Protein AF-A0AAV0WRF0-F1 (afdb_monomer_lite)

Radius of gyration: 24.78 Å; chains: 1; bounding box: 53×29×60 Å

Foldseek 3Di:
DVVVVVVLVVCVPVPVPVNVVVVVVVCVPVDDDQWDDDDPDIDGPPCSVVVVVVVCVVPDDDPPCPPPPCVPPPPPPPPPPPPDDDDDPVNLLVVLVPQDQDQDQDPVRDGSVVSNVVNVD

Sequence (121 aa):
MFYKIKNTQISLTSNPTKFWNYIRNKGKCLGIPEEMHIENTHVSDPQISAFFASYFSSVYKAPNTKPIYL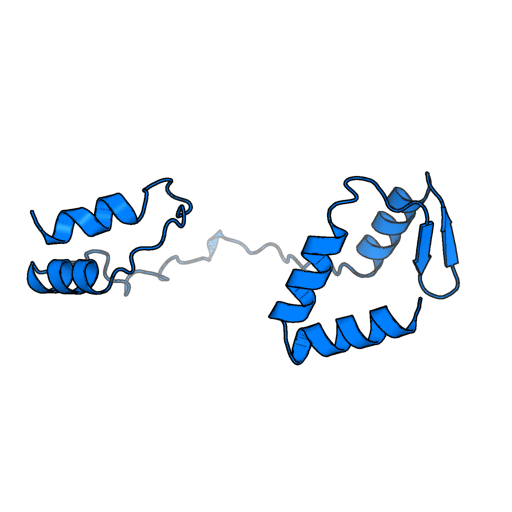DNLSINQYSHLPSKVSLSLDDISEGLNSLSKSDSKVPDGIAAPLLFQCREA

Organism: NCBI:txid13131

Structure (mmCIF, N/CA/C/O backbone):
data_AF-A0AAV0WRF0-F1
#
_entry.id   AF-A0AAV0WRF0-F1
#
loop_
_atom_site.group_PDB
_atom_site.id
_atom_site.type_symbol
_atom_site.label_atom_id
_atom_site.label_alt_id
_atom_site.label_comp_id
_atom_site.label_asym_id
_atom_site.label_entity_id
_atom_site.label_seq_id
_atom_site.pdbx_PDB_ins_code
_atom_site.Cartn_x
_atom_site.Cartn_y
_atom_site.Cartn_z
_atom_site.occupancy
_atom_site.B_iso_or_equiv
_atom_site.auth_seq_id
_atom_site.auth_comp_id
_atom_site.auth_asym_id
_atom_site.auth_atom_id
_atom_site.pdbx_PDB_model_num
ATOM 1 N N . MET A 1 1 ? -2.861 13.542 -26.120 1.00 44.38 1 MET A N 1
ATOM 2 C CA . MET A 1 1 ? -2.694 12.591 -24.992 1.00 44.38 1 MET A CA 1
ATOM 3 C C . MET A 1 1 ? -1.799 13.144 -23.870 1.00 44.38 1 MET A C 1
ATOM 5 O O . MET A 1 1 ? -2.178 13.035 -22.711 1.00 44.38 1 MET A O 1
ATOM 9 N N . PHE A 1 2 ? -0.697 13.836 -24.189 1.00 37.84 2 PHE A N 1
ATOM 10 C CA . PHE A 1 2 ? 0.270 14.406 -23.226 1.00 37.84 2 PHE A CA 1
ATOM 11 C C . PHE A 1 2 ? -0.271 15.446 -22.217 1.00 37.84 2 PHE A C 1
ATOM 13 O O . PHE A 1 2 ? 0.238 15.545 -21.104 1.00 37.84 2 PHE A O 1
ATOM 20 N N . TYR A 1 3 ? -1.338 16.184 -22.548 1.00 37.78 3 TYR A N 1
ATOM 21 C CA . TYR A 1 3 ? -1.913 17.215 -21.663 1.00 37.78 3 TYR A CA 1
ATOM 22 C C . TYR A 1 3 ? -2.564 16.634 -20.390 1.00 37.78 3 TYR A C 1
ATOM 24 O O . TYR A 1 3 ? -2.556 17.262 -19.333 1.00 37.78 3 TYR A O 1
ATOM 32 N N . LYS A 1 4 ? -3.090 15.400 -20.459 1.00 50.47 4 LYS A N 1
ATOM 33 C CA . LYS A 1 4 ? -3.710 14.731 -19.300 1.00 50.47 4 LYS A CA 1
ATOM 34 C C . LYS A 1 4 ? -2.679 14.256 -18.275 1.00 50.47 4 LYS A C 1
ATOM 36 O O . LYS A 1 4 ? -2.979 14.293 -17.089 1.00 50.47 4 LYS A O 1
ATOM 41 N N . ILE A 1 5 ? -1.476 13.880 -18.719 1.00 56.72 5 ILE A N 1
ATOM 42 C CA . ILE A 1 5 ? -0.406 13.365 -17.849 1.00 56.72 5 ILE A CA 1
ATOM 43 C C . ILE A 1 5 ? 0.152 14.484 -16.955 1.00 56.72 5 ILE A C 1
ATOM 45 O O . ILE A 1 5 ? 0.284 14.299 -15.744 1.00 56.72 5 ILE A O 1
ATOM 49 N N . LYS A 1 6 ? 0.380 15.680 -17.521 1.00 60.41 6 LYS A N 1
ATOM 50 C CA . LYS A 1 6 ? 0.814 16.859 -16.748 1.00 60.41 6 LYS A CA 1
ATOM 51 C C . LYS A 1 6 ? -0.196 17.234 -15.661 1.00 60.41 6 LYS A C 1
ATOM 53 O O . LYS A 1 6 ? 0.184 17.433 -14.512 1.00 60.41 6 LYS A O 1
ATOM 58 N N . ASN A 1 7 ? -1.487 17.244 -15.992 1.00 60.59 7 ASN A N 1
ATOM 59 C CA . ASN A 1 7 ? -2.531 17.562 -15.015 1.00 60.59 7 ASN A CA 1
ATOM 60 C C . ASN A 1 7 ? -2.667 16.494 -13.924 1.00 60.59 7 ASN A C 1
ATOM 62 O O . ASN A 1 7 ? -2.894 16.845 -12.768 1.00 60.59 7 ASN A O 1
ATOM 66 N N . THR A 1 8 ? -2.484 15.207 -14.244 1.00 59.94 8 THR A N 1
ATOM 67 C CA . THR A 1 8 ? -2.474 14.157 -13.215 1.00 59.94 8 THR A CA 1
ATOM 68 C C . THR A 1 8 ? -1.283 14.292 -12.272 1.00 59.94 8 THR A C 1
ATOM 70 O O . THR A 1 8 ? -1.457 14.164 -11.063 1.00 59.94 8 THR A O 1
ATOM 73 N N . GLN A 1 9 ? -0.103 14.634 -12.791 1.00 64.56 9 GLN A N 1
ATOM 74 C CA . GLN A 1 9 ? 1.092 14.837 -11.972 1.00 64.56 9 GLN A CA 1
ATOM 75 C C . GLN A 1 9 ? 0.930 16.025 -11.012 1.00 64.56 9 GLN A C 1
ATOM 77 O O . GLN A 1 9 ? 1.250 15.904 -9.835 1.00 64.56 9 GLN A O 1
ATOM 82 N N . ILE A 1 10 ? 0.345 17.135 -11.475 1.00 70.88 10 ILE A N 1
ATOM 83 C CA . ILE A 1 10 ? 0.019 18.294 -10.623 1.00 70.88 10 ILE A CA 1
ATOM 84 C C . ILE A 1 10 ? -1.068 17.936 -9.596 1.00 70.88 10 ILE A C 1
ATOM 86 O O . ILE A 1 10 ? -1.044 18.407 -8.458 1.00 70.88 10 ILE A O 1
ATOM 90 N N . SER A 1 11 ? -2.030 17.083 -9.966 1.00 70.44 11 SER A N 1
ATOM 91 C CA . SER A 1 11 ? -3.082 16.643 -9.043 1.00 70.44 11 SER A CA 1
ATOM 92 C C . SER A 1 11 ? -2.573 15.721 -7.937 1.00 70.44 11 SER A C 1
ATOM 94 O O . SER A 1 11 ? -3.208 15.653 -6.893 1.00 70.44 11 SER A O 1
ATOM 96 N N . LEU A 1 12 ? -1.418 15.070 -8.111 1.00 74.44 12 LEU A N 1
ATOM 97 C CA . LEU A 1 12 ? -0.821 14.236 -7.066 1.00 74.44 12 LEU A CA 1
ATOM 98 C C . LEU A 1 12 ? -0.518 15.046 -5.796 1.00 74.44 12 LEU A C 1
ATOM 100 O O . LEU A 1 12 ? -0.744 14.559 -4.694 1.00 74.44 12 LEU A O 1
ATOM 104 N N . THR A 1 13 ? -0.051 16.286 -5.955 1.00 74.88 13 THR A N 1
ATOM 105 C CA . THR A 1 13 ? 0.284 17.187 -4.843 1.00 74.88 13 THR A CA 1
ATOM 106 C C . THR A 1 13 ? -0.863 18.119 -4.462 1.00 74.88 13 THR A C 1
ATOM 108 O O . THR A 1 13 ? -1.050 18.398 -3.284 1.00 74.88 13 THR A O 1
ATOM 111 N N . SER A 1 14 ? -1.655 18.591 -5.431 1.00 81.75 14 SER A N 1
ATOM 112 C CA . SER A 1 14 ? -2.725 19.573 -5.177 1.00 81.75 14 SER A CA 1
ATOM 113 C C . SER A 1 14 ? -4.085 18.964 -4.810 1.00 81.75 14 SER A C 1
ATOM 115 O O . SER A 1 14 ? -4.865 19.596 -4.101 1.00 81.75 14 SER A O 1
ATOM 117 N N . ASN A 1 15 ? -4.413 17.761 -5.296 1.00 78.44 15 ASN A N 1
ATOM 118 C CA . ASN A 1 15 ? -5.667 17.070 -4.981 1.00 78.44 15 ASN A CA 1
ATOM 119 C C . ASN A 1 15 ? -5.528 15.545 -5.185 1.00 78.44 15 ASN A C 1
ATOM 121 O O . ASN A 1 15 ? -5.964 15.009 -6.216 1.00 78.44 15 ASN A O 1
ATOM 125 N N . PRO A 1 16 ? -4.943 14.837 -4.201 1.00 79.81 16 PRO A N 1
ATOM 126 C CA . PRO A 1 16 ? -4.610 13.418 -4.320 1.00 79.81 16 PRO A CA 1
ATOM 127 C C . PRO A 1 16 ? -5.826 12.540 -4.640 1.00 79.81 16 PRO A C 1
ATOM 129 O O . PRO A 1 16 ? -5.724 11.558 -5.372 1.00 79.81 16 PRO A O 1
ATOM 132 N N . THR A 1 17 ? -7.010 12.913 -4.149 1.00 80.00 17 THR A N 1
ATOM 133 C CA . THR A 1 17 ? -8.259 12.180 -4.388 1.00 80.00 17 THR A CA 1
ATOM 134 C C . THR A 1 17 ? -8.619 12.132 -5.873 1.00 80.00 17 THR A C 1
ATOM 136 O O . THR A 1 17 ? -9.008 11.080 -6.385 1.00 80.00 17 THR A O 1
ATOM 139 N N . LYS A 1 18 ? -8.449 13.243 -6.607 1.00 78.88 18 LYS A N 1
ATOM 140 C CA . LYS A 1 18 ? -8.680 13.276 -8.064 1.00 78.88 18 LYS A CA 1
ATOM 141 C C . LYS A 1 18 ? -7.690 12.389 -8.816 1.00 78.88 18 LYS A C 1
ATOM 143 O O . LYS A 1 18 ? -8.099 11.691 -9.745 1.00 78.88 18 LYS A O 1
ATOM 148 N N . PHE A 1 19 ? -6.425 12.388 -8.396 1.00 77.69 19 PHE A N 1
ATOM 149 C CA . PHE A 1 19 ? -5.400 11.513 -8.960 1.00 77.69 19 PHE A CA 1
ATOM 150 C C . PHE A 1 19 ? -5.779 10.036 -8.791 1.00 77.69 19 PHE A C 1
ATOM 152 O O . PHE A 1 19 ? -5.877 9.302 -9.776 1.00 77.69 19 PHE A O 1
ATOM 159 N N . TRP A 1 20 ? -6.079 9.612 -7.562 1.00 77.81 20 TRP A N 1
ATOM 160 C CA . TRP A 1 20 ? -6.407 8.215 -7.276 1.00 77.81 20 TRP A CA 1
ATOM 161 C C . TRP A 1 20 ? -7.710 7.759 -7.935 1.00 77.81 20 TRP A C 1
ATOM 163 O O . TRP A 1 20 ? -7.777 6.628 -8.416 1.00 77.81 20 TRP A O 1
ATOM 173 N N . ASN A 1 21 ? -8.718 8.630 -8.047 1.00 80.12 21 ASN A N 1
ATOM 174 C CA . ASN A 1 21 ? -9.937 8.329 -8.804 1.00 80.12 21 ASN A CA 1
ATOM 175 C C . ASN A 1 21 ? -9.654 8.135 -10.302 1.00 80.12 21 ASN A C 1
ATOM 177 O O . ASN A 1 21 ? -10.201 7.223 -10.922 1.00 80.12 21 ASN A O 1
ATOM 181 N N . TYR A 1 22 ? -8.775 8.951 -10.891 1.00 78.31 22 TYR A N 1
ATOM 182 C CA . TYR A 1 22 ? -8.358 8.788 -12.285 1.00 78.31 22 TYR A CA 1
ATOM 183 C C . TYR A 1 22 ? -7.608 7.467 -12.514 1.00 78.31 22 TYR A C 1
ATOM 185 O O . TYR A 1 22 ? -7.943 6.733 -13.447 1.00 78.31 22 TYR A O 1
ATOM 193 N N . ILE A 1 23 ? -6.642 7.138 -11.649 1.00 75.19 23 ILE A N 1
ATOM 194 C CA . ILE A 1 23 ? -5.887 5.876 -11.716 1.00 75.19 23 ILE A CA 1
ATOM 195 C C . ILE A 1 23 ? -6.822 4.673 -11.558 1.00 75.19 23 ILE A C 1
ATOM 197 O O . ILE A 1 23 ? -6.783 3.755 -12.375 1.00 75.19 23 ILE A O 1
ATOM 201 N N . ARG A 1 24 ? -7.729 4.706 -10.575 1.00 76.06 24 ARG A N 1
ATOM 202 C CA . ARG A 1 24 ? -8.720 3.644 -10.344 1.00 76.06 24 ARG A CA 1
ATOM 203 C C . ARG A 1 24 ? -9.610 3.410 -11.564 1.00 76.06 24 ARG A C 1
ATOM 205 O O . ARG A 1 24 ? -9.861 2.268 -11.932 1.00 76.06 24 ARG A O 1
ATOM 212 N N . ASN A 1 25 ? -10.039 4.482 -12.229 1.00 75.56 25 ASN A N 1
ATOM 213 C CA . ASN A 1 25 ? -10.853 4.386 -13.442 1.00 75.56 25 ASN A CA 1
ATOM 214 C C . ASN A 1 25 ? -10.065 3.866 -14.658 1.00 75.56 25 ASN A C 1
ATOM 216 O O . ASN A 1 25 ? -10.662 3.290 -15.567 1.00 75.56 25 ASN A O 1
ATOM 220 N N . LYS A 1 26 ? -8.738 4.044 -14.676 1.00 70.38 26 LYS A N 1
ATOM 221 C CA . LYS A 1 26 ? -7.823 3.512 -15.700 1.00 70.38 26 LYS A CA 1
ATOM 222 C C . LYS A 1 26 ? -7.425 2.051 -15.458 1.00 70.38 26 LYS A C 1
ATOM 224 O O . LYS A 1 26 ? -7.169 1.343 -16.426 1.00 70.38 26 LYS A O 1
ATOM 229 N N . GLY A 1 27 ? -7.445 1.587 -14.208 1.00 60.28 27 GLY A N 1
ATOM 230 C CA . GLY A 1 27 ? -7.076 0.226 -13.793 1.00 60.28 27 GLY A CA 1
ATOM 231 C C . GLY A 1 27 ? -8.002 -0.902 -14.268 1.00 60.28 27 GLY A C 1
ATOM 232 O O . GLY A 1 27 ? -7.802 -2.047 -13.886 1.00 60.28 27 GLY A O 1
ATOM 233 N N . LYS A 1 28 ? -9.004 -0.618 -15.111 1.00 61.56 28 LYS A N 1
ATOM 234 C CA . LYS A 1 28 ? -9.816 -1.656 -15.772 1.00 61.56 28 LYS A CA 1
ATOM 235 C C . LYS A 1 28 ? -9.058 -2.406 -16.880 1.00 61.56 28 LYS A C 1
ATOM 237 O O . LYS A 1 28 ? -9.581 -3.382 -17.402 1.00 61.56 28 LYS A O 1
ATOM 242 N N . CYS A 1 29 ? -7.850 -1.966 -17.239 1.00 59.22 29 CYS A N 1
ATOM 243 C CA . CYS A 1 29 ? -6.949 -2.702 -18.120 1.00 59.22 29 CYS A CA 1
ATOM 244 C C . CYS A 1 29 ? -5.995 -3.539 -17.250 1.00 59.22 29 CYS A C 1
ATOM 246 O O . CYS A 1 29 ? -5.058 -2.998 -16.674 1.00 59.22 29 CYS A O 1
ATOM 248 N N . LEU A 1 30 ? -6.278 -4.836 -17.100 1.00 60.09 30 LEU A N 1
ATOM 249 C CA . LEU A 1 30 ? -5.536 -5.765 -16.228 1.00 60.09 30 LEU A CA 1
ATOM 250 C C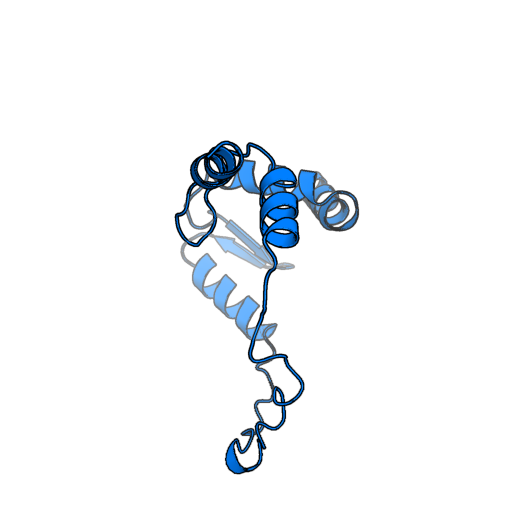 . LEU A 1 30 ? -4.252 -6.337 -16.876 1.00 60.09 30 LEU A C 1
ATOM 252 O O . LEU A 1 30 ? -3.664 -7.269 -16.335 1.00 60.09 30 LEU A O 1
ATOM 256 N N . GLY A 1 31 ? -3.835 -5.820 -18.037 1.00 70.56 31 GLY A N 1
ATOM 257 C CA . GLY A 1 31 ? -2.702 -6.330 -18.818 1.00 70.56 31 GLY A CA 1
ATOM 258 C C . GLY A 1 31 ? -1.451 -5.449 -18.766 1.00 70.56 31 GLY A C 1
ATOM 259 O O . GLY A 1 31 ? -1.487 -4.316 -18.279 1.00 70.56 31 GLY A O 1
ATOM 260 N N . ILE A 1 32 ? -0.346 -5.975 -19.306 1.00 72.56 32 ILE A N 1
ATOM 261 C CA . ILE A 1 32 ? 0.839 -5.175 -19.644 1.00 72.56 32 ILE A CA 1
ATOM 262 C C . ILE A 1 32 ? 0.396 -4.099 -20.655 1.00 72.56 32 ILE A C 1
ATOM 264 O O . ILE A 1 32 ? -0.420 -4.395 -21.532 1.00 72.56 32 ILE A O 1
ATOM 268 N N . PRO A 1 33 ? 0.843 -2.836 -20.521 1.00 75.31 33 PRO A N 1
ATOM 269 C CA . PRO A 1 33 ? 0.582 -1.819 -21.536 1.00 75.31 33 PRO A CA 1
ATOM 270 C C . PRO A 1 33 ? 1.067 -2.294 -22.910 1.00 75.31 33 PRO A C 1
ATOM 272 O O . PRO A 1 33 ? 2.115 -2.910 -22.986 1.00 75.31 33 PRO A O 1
ATOM 275 N N . GLU A 1 34 ? 0.356 -1.975 -23.990 1.00 79.88 34 GLU A N 1
ATOM 276 C CA . GLU A 1 34 ? 0.767 -2.352 -25.357 1.00 79.88 34 GLU A CA 1
ATOM 277 C C . GLU A 1 34 ? 2.046 -1.621 -25.807 1.00 79.88 34 GLU A C 1
ATOM 279 O O . GLU A 1 34 ? 2.819 -2.121 -26.623 1.00 79.88 34 GLU A O 1
ATOM 284 N N . GLU A 1 35 ? 2.291 -0.444 -25.221 1.00 84.62 35 GLU A N 1
ATOM 285 C CA . GLU A 1 35 ? 3.445 0.402 -25.498 1.00 84.62 35 GLU A CA 1
ATOM 286 C C . GLU A 1 35 ? 3.970 1.096 -24.234 1.00 84.62 35 GLU A C 1
ATOM 288 O O . GLU A 1 35 ? 3.214 1.462 -23.326 1.00 84.62 35 GLU A O 1
ATOM 293 N N . MET A 1 36 ? 5.276 1.353 -24.215 1.00 82.62 36 MET A N 1
ATOM 294 C CA . MET A 1 36 ? 5.996 2.066 -23.167 1.00 82.62 36 MET A CA 1
ATOM 295 C C . MET A 1 36 ? 6.946 3.097 -23.783 1.00 82.62 36 MET A C 1
ATOM 297 O O . MET A 1 36 ? 7.615 2.833 -24.778 1.00 82.62 36 MET A O 1
ATOM 301 N N . HIS A 1 37 ? 6.998 4.290 -23.188 1.00 85.62 37 HIS A N 1
ATOM 302 C CA . HIS A 1 37 ? 7.862 5.393 -23.617 1.00 85.62 37 HIS A CA 1
ATOM 303 C C . HIS A 1 37 ? 8.724 5.834 -22.427 1.00 85.62 37 HIS A C 1
ATOM 305 O O . HIS A 1 37 ? 8.175 6.198 -21.384 1.00 85.62 37 HIS A O 1
ATOM 311 N N . ILE A 1 38 ? 10.050 5.819 -22.575 1.00 81.56 38 ILE A N 1
ATOM 312 C CA . ILE A 1 38 ? 11.011 6.416 -21.630 1.00 81.56 38 ILE A CA 1
ATOM 313 C C . ILE A 1 38 ? 11.963 7.304 -22.418 1.00 81.56 38 ILE A C 1
ATOM 315 O O . ILE A 1 38 ? 12.690 6.816 -23.277 1.00 81.56 38 ILE A O 1
ATOM 319 N N . GLU A 1 39 ? 11.987 8.596 -22.089 1.00 81.31 39 GLU A N 1
ATOM 320 C CA . GLU A 1 39 ? 12.790 9.608 -22.787 1.00 81.31 39 GLU A CA 1
ATOM 321 C C . GLU A 1 39 ? 12.580 9.547 -24.310 1.00 81.31 39 GLU A C 1
ATOM 323 O O . GLU A 1 39 ? 11.494 9.869 -24.788 1.00 81.31 39 GLU A O 1
ATOM 328 N N . ASN A 1 40 ? 13.598 9.103 -25.054 1.00 84.69 40 ASN A N 1
ATOM 329 C CA . ASN A 1 40 ? 13.575 8.950 -26.510 1.00 84.69 40 ASN A CA 1
ATOM 330 C C . ASN A 1 40 ? 13.352 7.496 -26.962 1.00 84.69 40 ASN A C 1
ATOM 332 O O . ASN A 1 40 ? 13.429 7.205 -28.153 1.00 84.69 40 ASN A O 1
ATOM 336 N N . THR A 1 41 ? 13.115 6.577 -26.024 1.00 81.62 41 THR A N 1
ATOM 337 C CA . THR A 1 41 ? 12.949 5.147 -26.294 1.00 81.62 41 THR A CA 1
ATOM 338 C C . THR A 1 41 ? 11.477 4.767 -26.241 1.00 81.62 41 THR A C 1
ATOM 340 O O . THR A 1 41 ? 10.793 4.997 -25.241 1.00 81.62 41 THR A O 1
ATOM 343 N N . HIS A 1 42 ? 11.007 4.151 -27.319 1.00 87.75 42 HIS A N 1
ATOM 344 C CA . HIS A 1 42 ? 9.677 3.566 -27.451 1.00 87.75 42 HIS A CA 1
ATOM 345 C C . HIS A 1 42 ? 9.804 2.049 -27.543 1.00 87.75 42 HIS A C 1
ATOM 347 O O . HIS A 1 42 ? 10.678 1.548 -28.249 1.00 87.75 42 HIS A O 1
ATOM 353 N N . VAL A 1 43 ? 8.963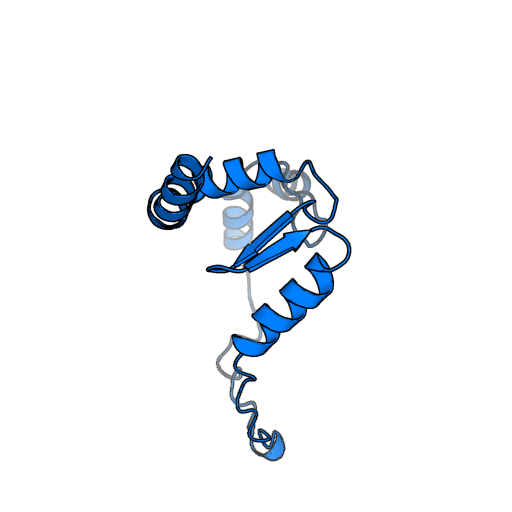 1.329 -26.806 1.00 86.00 43 VAL A N 1
ATOM 354 C CA . VAL A 1 43 ? 9.001 -0.133 -26.723 1.00 86.00 43 VAL A CA 1
ATOM 355 C C . VAL A 1 43 ? 7.577 -0.672 -26.762 1.00 86.00 43 VAL A C 1
ATOM 357 O O . VAL A 1 43 ? 6.719 -0.175 -26.035 1.00 86.00 43 VAL A O 1
ATOM 360 N N . SER A 1 44 ? 7.327 -1.690 -27.582 1.00 85.75 44 SER A N 1
ATOM 361 C CA . SER A 1 44 ? 6.064 -2.434 -27.631 1.00 85.75 44 SER A CA 1
ATOM 362 C C . SER A 1 44 ? 6.227 -3.850 -27.065 1.00 85.75 44 SER A C 1
ATOM 364 O O . SER A 1 44 ? 7.345 -4.357 -26.896 1.00 85.75 44 SER A O 1
ATOM 366 N N . ASP A 1 45 ? 5.109 -4.478 -26.704 1.00 73.44 45 ASP A N 1
ATOM 367 C CA . ASP A 1 45 ? 5.086 -5.847 -26.173 1.00 73.44 45 ASP A CA 1
ATOM 368 C C . ASP A 1 45 ? 5.758 -6.816 -27.171 1.00 73.44 45 ASP A C 1
ATOM 370 O O . ASP A 1 45 ? 5.484 -6.715 -28.371 1.00 73.44 45 ASP A O 1
ATOM 374 N N . PRO A 1 46 ? 6.672 -7.727 -26.759 1.00 77.94 46 PRO A N 1
ATOM 375 C CA . PRO A 1 46 ? 6.893 -8.308 -25.421 1.00 77.94 46 PRO A CA 1
ATOM 376 C C . PRO A 1 46 ? 8.057 -7.708 -24.600 1.00 77.94 46 PRO A C 1
ATOM 378 O O . PRO A 1 46 ? 8.381 -8.199 -23.515 1.00 77.94 46 PRO A O 1
ATOM 381 N N . GLN A 1 47 ? 8.736 -6.674 -25.105 1.00 82.94 47 GLN A N 1
ATOM 382 C CA . GLN A 1 47 ? 9.965 -6.146 -24.486 1.00 82.94 47 GLN A CA 1
ATOM 383 C C . GLN A 1 47 ? 9.703 -5.197 -23.306 1.00 82.94 47 GLN A C 1
ATOM 385 O O . GLN A 1 47 ? 10.629 -4.849 -22.570 1.00 82.94 47 GLN A O 1
ATOM 390 N N . ILE A 1 48 ? 8.445 -4.807 -23.095 1.00 86.19 48 ILE A N 1
ATOM 391 C CA . ILE A 1 48 ? 8.032 -3.834 -22.078 1.00 86.19 48 ILE A CA 1
ATOM 392 C C . ILE A 1 48 ? 8.417 -4.289 -20.672 1.00 86.19 48 ILE A C 1
ATOM 394 O O . ILE A 1 48 ? 8.936 -3.496 -19.892 1.00 86.19 48 ILE A O 1
ATOM 398 N N . SER A 1 49 ? 8.229 -5.570 -20.355 1.00 84.19 49 SER A N 1
ATOM 399 C CA . SER A 1 49 ? 8.571 -6.130 -19.041 1.00 84.19 49 SER A CA 1
ATOM 400 C C . SER A 1 49 ? 10.073 -6.040 -18.734 1.00 84.19 49 SER A C 1
ATOM 402 O O . SER A 1 49 ? 10.467 -5.576 -17.662 1.00 84.19 49 SER A O 1
ATOM 404 N N . ALA A 1 50 ? 10.917 -6.427 -19.692 1.00 87.19 50 ALA A N 1
ATOM 405 C CA . ALA A 1 50 ? 12.370 -6.372 -19.563 1.00 87.19 50 ALA A CA 1
ATOM 406 C C . ALA A 1 50 ? 12.876 -4.926 -19.485 1.00 87.19 50 ALA A C 1
ATOM 408 O O . ALA A 1 50 ? 13.721 -4.602 -18.650 1.00 87.19 50 ALA A O 1
ATOM 409 N N . PHE A 1 51 ? 12.322 -4.042 -20.316 1.00 87.38 51 PHE A N 1
ATOM 410 C CA . PHE A 1 51 ? 12.692 -2.633 -20.334 1.00 87.38 51 PHE A CA 1
ATOM 411 C C . PHE A 1 51 ? 12.270 -1.911 -19.048 1.00 87.38 51 PHE A C 1
ATOM 413 O O . PHE A 1 51 ? 13.055 -1.156 -18.472 1.00 87.38 51 PHE A O 1
ATOM 420 N N . PHE A 1 52 ? 11.079 -2.221 -18.530 1.00 87.12 52 PHE A N 1
ATOM 421 C CA . PHE A 1 52 ? 10.634 -1.779 -17.212 1.00 87.12 52 PHE A CA 1
ATOM 422 C C . PHE A 1 52 ? 11.610 -2.236 -16.123 1.00 87.12 52 PHE A C 1
ATOM 424 O O . PHE A 1 52 ? 12.119 -1.406 -15.371 1.00 87.12 52 PHE A O 1
ATOM 431 N N . ALA A 1 53 ? 11.933 -3.530 -16.063 1.00 87.75 53 ALA A N 1
ATOM 432 C CA . ALA A 1 53 ? 12.856 -4.062 -15.062 1.00 87.75 53 ALA A CA 1
ATOM 433 C C . ALA A 1 53 ? 14.240 -3.395 -15.135 1.00 87.75 53 ALA A C 1
ATOM 435 O O . ALA A 1 53 ? 14.796 -3.019 -14.103 1.00 87.75 53 ALA A O 1
ATOM 436 N N . SER A 1 54 ? 14.768 -3.193 -16.346 1.00 88.19 54 SER A N 1
ATOM 437 C CA . SER A 1 54 ? 16.056 -2.531 -16.568 1.00 88.19 54 SER A CA 1
ATOM 438 C C . SER A 1 54 ? 16.049 -1.064 -16.142 1.00 88.19 54 SER A C 1
ATOM 440 O O . SER A 1 54 ? 17.023 -0.584 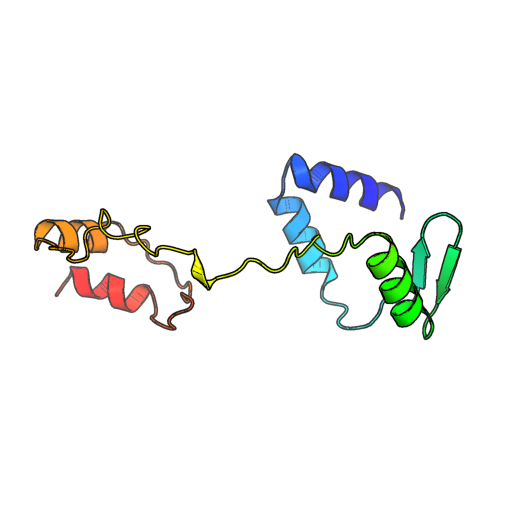-15.567 1.00 88.19 54 SER A O 1
ATOM 442 N N . TYR A 1 55 ? 14.970 -0.331 -16.418 1.00 88.88 55 TYR A N 1
ATOM 443 C CA . TYR A 1 55 ? 14.874 1.058 -15.986 1.00 88.88 55 TYR A CA 1
ATOM 444 C C . TYR A 1 55 ? 14.813 1.143 -14.458 1.00 88.88 55 TYR A C 1
ATOM 446 O O . TYR A 1 55 ? 15.603 1.860 -13.840 1.00 88.88 55 TYR A O 1
ATOM 454 N N . PHE A 1 56 ? 13.927 0.364 -13.833 1.00 87.38 56 PHE A N 1
ATOM 455 C CA . PHE A 1 56 ? 13.759 0.389 -12.383 1.00 87.38 56 PHE A CA 1
ATOM 456 C C . PHE A 1 56 ? 15.007 -0.083 -11.637 1.00 87.38 56 PHE A C 1
ATOM 458 O O . PHE A 1 56 ? 15.328 0.502 -10.606 1.00 87.38 56 PHE A O 1
ATOM 465 N N . SER A 1 57 ? 15.756 -1.057 -12.161 1.00 86.88 57 SER A N 1
ATOM 466 C CA . SER A 1 57 ? 17.030 -1.463 -11.555 1.00 86.88 57 SER A CA 1
ATOM 467 C C . SER A 1 57 ? 18.076 -0.345 -11.587 1.00 86.88 57 SER A C 1
ATOM 469 O O . SER A 1 57 ? 18.814 -0.187 -10.620 1.00 86.88 57 SER A O 1
ATOM 471 N N . SER A 1 58 ? 18.107 0.473 -12.646 1.00 86.81 58 SER A N 1
ATOM 472 C CA . SER A 1 58 ? 19.083 1.563 -12.775 1.00 86.81 58 SER A CA 1
ATOM 473 C C . SER A 1 58 ? 18.840 2.718 -11.797 1.00 86.81 58 SER A C 1
ATOM 475 O O . SER A 1 58 ? 19.786 3.337 -11.311 1.00 86.81 58 SER A O 1
ATOM 477 N N . VAL A 1 59 ? 17.574 2.999 -11.475 1.00 86.44 59 VAL A N 1
ATOM 478 C CA . VAL A 1 59 ? 17.199 4.057 -10.522 1.00 86.44 59 VAL A CA 1
ATOM 479 C C . VAL A 1 59 ? 17.112 3.549 -9.083 1.00 86.44 59 VAL A C 1
ATOM 481 O O . VAL A 1 59 ? 17.145 4.348 -8.142 1.00 86.44 59 VAL A O 1
ATOM 484 N N . TYR A 1 60 ? 17.009 2.232 -8.887 1.00 85.00 60 TYR A N 1
ATOM 485 C CA . TYR A 1 60 ? 16.967 1.629 -7.564 1.00 85.00 60 TYR A CA 1
ATOM 486 C C . TYR A 1 60 ? 18.360 1.634 -6.939 1.00 85.00 60 TYR A C 1
ATOM 488 O O . TYR A 1 60 ? 19.214 0.792 -7.212 1.00 85.00 60 TYR A O 1
ATOM 496 N N . LYS A 1 61 ? 18.591 2.588 -6.039 1.00 82.75 61 LYS A N 1
ATOM 497 C CA . LYS A 1 61 ? 19.759 2.555 -5.162 1.00 82.75 61 LYS A CA 1
ATOM 498 C C . LYS A 1 61 ? 19.516 1.466 -4.129 1.00 82.75 61 LYS A C 1
ATOM 500 O O . LYS A 1 61 ? 18.720 1.667 -3.212 1.00 82.75 61 LYS A O 1
ATOM 505 N N . ALA A 1 62 ? 20.191 0.328 -4.284 1.00 76.00 62 ALA A N 1
ATOM 506 C CA . ALA A 1 62 ? 20.226 -0.678 -3.236 1.00 76.00 62 ALA A CA 1
ATOM 507 C C . ALA A 1 62 ? 20.611 0.026 -1.922 1.00 76.00 62 ALA A C 1
ATOM 509 O O . ALA A 1 62 ? 21.589 0.789 -1.914 1.00 76.00 62 ALA A O 1
ATOM 510 N N . PRO A 1 63 ? 19.835 -0.150 -0.836 1.00 73.12 63 PRO A N 1
ATOM 511 C CA . PRO A 1 63 ? 20.231 0.390 0.446 1.00 73.12 63 PRO A CA 1
ATOM 512 C C . PRO A 1 63 ? 21.644 -0.104 0.724 1.00 73.12 63 PRO A C 1
ATOM 514 O O . PRO A 1 63 ? 21.954 -1.273 0.497 1.00 73.12 63 PRO A O 1
ATOM 517 N N . ASN A 1 64 ? 22.509 0.801 1.170 1.00 65.31 64 ASN A N 1
ATOM 518 C CA . ASN A 1 64 ? 23.866 0.460 1.557 1.00 65.31 64 ASN A CA 1
ATOM 519 C C . ASN A 1 64 ? 23.754 -0.330 2.868 1.00 65.31 64 ASN A C 1
ATOM 521 O O . ASN A 1 64 ? 23.906 0.221 3.960 1.00 65.31 64 ASN A O 1
ATOM 525 N N . THR A 1 65 ? 23.361 -1.600 2.769 1.00 62.34 65 THR A N 1
ATOM 526 C CA . THR A 1 65 ? 23.254 -2.529 3.884 1.00 62.34 65 THR A CA 1
ATOM 527 C C . THR A 1 65 ? 24.673 -2.867 4.290 1.00 62.34 65 THR A C 1
ATOM 529 O O . THR A 1 65 ? 25.200 -3.934 3.982 1.00 62.34 65 THR A O 1
ATOM 532 N N . LYS A 1 66 ? 25.317 -1.935 5.001 1.00 67.19 66 LYS A N 1
ATOM 533 C CA . LYS A 1 66 ? 26.321 -2.344 5.972 1.00 67.19 66 LYS A CA 1
ATOM 534 C C . LYS A 1 66 ? 25.644 -3.435 6.803 1.00 67.19 66 LYS A C 1
ATOM 536 O O . LYS A 1 66 ? 24.504 -3.200 7.216 1.00 67.19 66 LYS A O 1
ATOM 541 N N . PRO A 1 67 ? 26.264 -4.608 6.995 1.00 63.53 67 PRO A N 1
ATOM 542 C CA . PRO A 1 67 ? 25.707 -5.608 7.886 1.00 63.53 67 PRO A CA 1
ATOM 543 C C . PRO A 1 67 ? 25.488 -4.916 9.230 1.00 63.53 67 PRO A C 1
ATOM 545 O O . PRO A 1 67 ? 26.440 -4.511 9.897 1.00 63.53 67 PRO A O 1
ATOM 548 N N . ILE A 1 68 ? 24.223 -4.672 9.568 1.00 61.03 68 ILE A N 1
ATOM 549 C CA . ILE A 1 68 ? 23.860 -4.225 10.901 1.00 61.03 68 ILE A CA 1
ATOM 550 C C . ILE A 1 68 ? 24.156 -5.452 11.749 1.00 61.03 68 ILE A C 1
ATOM 552 O O . ILE A 1 68 ? 23.421 -6.434 11.685 1.00 61.03 68 ILE A O 1
ATOM 556 N N . TYR A 1 69 ? 25.284 -5.433 12.457 1.00 61.84 69 TYR A N 1
ATOM 557 C CA . TYR A 1 69 ? 25.561 -6.405 13.503 1.00 61.84 69 TYR A CA 1
ATOM 558 C C . TYR A 1 69 ? 24.431 -6.273 14.527 1.00 61.84 69 TYR A C 1
ATOM 560 O O . TYR A 1 69 ? 24.412 -5.344 15.336 1.00 61.84 69 TYR A O 1
ATOM 568 N N . LEU A 1 70 ? 23.446 -7.171 14.428 1.00 60.78 70 LEU A N 1
ATOM 569 C CA . LEU A 1 70 ? 22.309 -7.248 15.346 1.00 60.78 70 LEU A CA 1
ATOM 570 C C . LEU A 1 70 ? 22.774 -7.569 16.774 1.00 60.78 70 LEU A C 1
ATOM 572 O O . LEU A 1 70 ? 22.049 -7.302 17.724 1.00 60.78 70 LEU A O 1
ATOM 576 N N . ASP A 1 71 ? 24.003 -8.060 16.926 1.00 63.00 71 ASP A N 1
ATOM 577 C CA . ASP A 1 71 ? 24.623 -8.431 18.199 1.00 63.00 71 ASP A CA 1
ATOM 578 C C . ASP A 1 71 ? 24.733 -7.253 19.187 1.00 63.00 71 ASP A C 1
ATOM 580 O O . ASP A 1 71 ? 24.779 -7.469 20.395 1.00 63.00 71 ASP A O 1
ATOM 584 N N . ASN A 1 72 ? 24.704 -6.006 18.691 1.00 58.31 72 ASN A N 1
ATOM 585 C CA . ASN A 1 72 ? 24.715 -4.785 19.509 1.00 58.31 72 ASN A CA 1
ATOM 586 C C . ASN A 1 72 ? 23.369 -4.037 19.532 1.00 58.31 72 ASN A C 1
ATOM 588 O O . ASN A 1 72 ? 23.288 -2.942 20.100 1.00 58.31 72 ASN A O 1
ATOM 592 N N . LEU A 1 73 ? 22.301 -4.593 18.947 1.00 58.47 73 LEU A N 1
ATOM 593 C CA . LEU A 1 73 ? 20.947 -4.077 19.153 1.00 58.47 73 LEU A CA 1
ATOM 594 C C . LEU A 1 73 ? 20.490 -4.482 20.553 1.00 58.47 73 LEU A C 1
ATOM 596 O O . LEU A 1 73 ? 19.772 -5.457 20.759 1.00 58.47 73 LEU A O 1
ATOM 600 N N . SER A 1 74 ? 20.909 -3.699 21.544 1.00 60.34 74 SER A N 1
ATOM 601 C CA . SER A 1 74 ? 20.236 -3.694 22.832 1.00 60.34 74 SER A CA 1
ATOM 602 C C . SER A 1 74 ? 18.790 -3.265 22.583 1.00 60.34 74 SER A C 1
ATOM 604 O O . SER A 1 74 ? 18.510 -2.090 22.336 1.00 60.34 74 SER A O 1
ATOM 606 N N . ILE A 1 75 ? 17.863 -4.225 22.618 1.00 60.53 75 ILE A N 1
ATOM 607 C CA . ILE A 1 75 ? 16.417 -3.978 22.608 1.00 60.53 75 ILE A CA 1
ATOM 608 C C . ILE A 1 75 ? 16.035 -3.403 23.983 1.00 60.53 75 ILE A C 1
ATOM 610 O O . ILE A 1 75 ? 15.257 -3.968 24.739 1.00 60.53 75 ILE A O 1
ATOM 614 N N . ASN A 1 76 ? 16.589 -2.241 24.320 1.00 61.06 76 ASN A N 1
ATOM 615 C CA . ASN A 1 76 ? 16.064 -1.369 25.366 1.00 61.06 76 ASN A CA 1
ATOM 616 C C . ASN A 1 76 ? 14.866 -0.553 24.842 1.00 61.06 76 ASN A C 1
ATOM 618 O O . ASN A 1 76 ? 14.324 0.292 25.549 1.00 61.06 76 ASN A O 1
ATOM 622 N N . GLN A 1 77 ? 14.462 -0.768 23.584 1.00 61.25 77 GLN A N 1
ATOM 623 C CA . GLN A 1 77 ? 13.664 0.186 22.818 1.00 61.25 77 GLN A CA 1
ATOM 624 C C . GLN A 1 77 ? 12.192 0.277 23.239 1.00 61.25 77 GLN A C 1
ATOM 626 O O . GLN A 1 77 ? 11.506 1.177 22.777 1.00 61.25 77 GLN A O 1
ATOM 631 N N . TYR A 1 78 ? 11.709 -0.576 24.147 1.00 62.06 78 TYR A N 1
ATOM 632 C CA . TYR A 1 78 ? 10.291 -0.589 24.524 1.00 62.06 78 TYR A CA 1
ATOM 633 C C . TYR A 1 78 ? 10.029 -0.778 26.022 1.00 62.06 78 TYR A C 1
ATOM 635 O O . TYR A 1 78 ? 8.882 -0.947 26.416 1.00 62.06 78 TYR A O 1
ATOM 643 N N . SER A 1 79 ? 11.051 -0.715 26.881 1.00 61.41 79 SER A N 1
ATOM 644 C CA . SER A 1 79 ? 10.860 -0.824 28.341 1.00 61.41 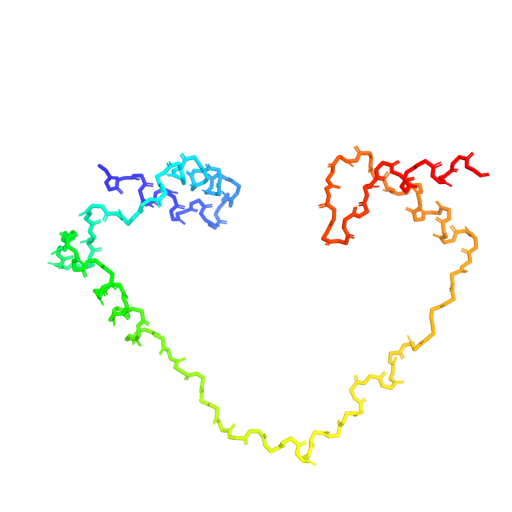79 SER A CA 1
ATOM 645 C C . SER A 1 79 ? 10.057 0.337 28.940 1.00 61.41 79 SER A C 1
ATOM 647 O O . SER A 1 79 ? 9.465 0.198 30.004 1.00 61.41 79 SER A O 1
ATOM 649 N N . HIS A 1 80 ? 10.032 1.477 28.250 1.00 67.81 80 HIS A N 1
ATOM 650 C CA . HIS A 1 80 ? 9.226 2.653 28.576 1.00 67.81 80 HIS A CA 1
ATOM 651 C C . HIS A 1 80 ? 7.818 2.598 27.973 1.00 67.81 80 HIS A C 1
ATOM 653 O O . HIS A 1 80 ? 6.989 3.447 28.298 1.00 67.81 80 HIS A O 1
ATOM 659 N N . LEU A 1 81 ? 7.536 1.636 27.085 1.00 70.31 81 LEU A N 1
ATOM 660 C CA . LEU A 1 81 ? 6.175 1.442 26.618 1.00 70.31 81 LEU A CA 1
ATOM 661 C C . LEU A 1 81 ? 5.376 0.755 27.727 1.00 70.31 81 LEU A C 1
ATOM 663 O O . LEU A 1 81 ? 5.854 -0.221 28.313 1.00 70.31 81 LEU A O 1
ATOM 667 N N . PRO A 1 82 ? 4.156 1.227 28.016 1.00 69.12 82 PRO A N 1
ATOM 668 C CA . PRO A 1 82 ? 3.279 0.532 28.936 1.00 69.12 82 PRO A CA 1
ATOM 669 C C . PRO A 1 82 ? 2.972 -0.851 28.351 1.00 69.12 82 PRO A C 1
ATOM 671 O O . PRO A 1 82 ? 2.194 -0.993 27.413 1.00 69.12 82 PRO A O 1
ATOM 674 N N . SER A 1 83 ? 3.590 -1.890 28.913 1.00 70.81 83 SER A N 1
ATOM 675 C CA . SER A 1 83 ? 3.311 -3.293 28.570 1.00 70.81 83 SER A CA 1
ATOM 676 C C . SER A 1 83 ? 1.919 -3.738 29.023 1.00 70.81 83 SER A C 1
ATOM 678 O O . SER A 1 83 ? 1.470 -4.836 28.698 1.00 70.81 83 SER A O 1
ATOM 680 N N . LYS A 1 84 ? 1.234 -2.882 29.785 1.00 74.69 84 LYS A N 1
ATOM 681 C CA . LYS A 1 84 ? -0.093 -3.113 30.322 1.00 74.69 84 LYS A CA 1
ATOM 682 C C . LYS A 1 84 ? -0.960 -1.895 30.045 1.00 74.69 84 LYS A C 1
ATOM 684 O O . LYS A 1 84 ? -0.684 -0.807 30.542 1.00 74.69 84 LYS A O 1
ATOM 689 N N . VAL A 1 85 ? -2.017 -2.106 29.270 1.00 80.44 85 VAL A N 1
ATOM 690 C CA . VAL A 1 85 ? -3.113 -1.150 29.131 1.00 80.44 85 VAL A CA 1
ATOM 691 C C . VAL A 1 85 ? -4.205 -1.538 30.124 1.00 80.44 85 VAL A C 1
ATOM 693 O O . VAL A 1 85 ? -4.586 -2.706 30.217 1.00 80.44 85 VAL A O 1
ATOM 696 N N . SER A 1 86 ? -4.671 -0.576 30.912 1.00 85.81 86 SER A N 1
ATOM 697 C CA . SER A 1 86 ? -5.862 -0.717 31.747 1.00 85.81 86 SER A CA 1
ATOM 698 C C . SER A 1 86 ? -6.917 0.221 31.191 1.00 85.81 86 SER A C 1
ATOM 700 O O . SER A 1 86 ? -6.716 1.431 31.216 1.00 85.81 86 SER A O 1
ATOM 702 N N . LEU A 1 87 ? -7.999 -0.348 30.673 1.00 88.38 87 LEU A N 1
ATOM 703 C CA . LEU A 1 87 ? -9.149 0.403 30.189 1.00 88.38 87 LEU A CA 1
ATOM 704 C C . LEU A 1 87 ? -10.226 0.380 31.269 1.00 88.38 87 LEU A C 1
ATOM 706 O O . LEU A 1 87 ? -10.523 -0.683 31.825 1.00 88.38 87 LEU A O 1
ATOM 710 N N . SER A 1 88 ? -10.784 1.544 31.578 1.00 92.00 88 SER A N 1
ATOM 711 C CA . SER A 1 88 ? -11.988 1.660 32.394 1.00 92.00 88 SER A CA 1
ATOM 712 C C . SER A 1 88 ? -13.239 1.376 31.556 1.00 92.00 88 SER A C 1
ATOM 714 O O . SER A 1 88 ? -13.194 1.324 30.326 1.00 92.00 88 SER A O 1
ATOM 716 N N . LEU A 1 89 ? -14.378 1.187 32.225 1.00 90.88 89 LEU A N 1
ATOM 717 C CA . LEU A 1 89 ? -15.662 1.061 31.531 1.00 90.88 89 LEU A CA 1
ATOM 718 C C . LEU A 1 89 ? -16.028 2.345 30.775 1.00 90.88 89 LEU A C 1
ATOM 720 O O . LEU A 1 89 ? -16.606 2.260 29.693 1.00 90.88 89 LEU A O 1
ATOM 724 N N . ASP A 1 90 ? -15.643 3.506 31.305 1.00 91.56 90 ASP A N 1
ATOM 725 C CA . ASP A 1 90 ? -15.875 4.794 30.656 1.00 91.56 90 ASP A CA 1
ATOM 726 C C . ASP A 1 90 ? -15.058 4.909 29.362 1.00 91.56 90 ASP A C 1
ATOM 728 O O . ASP A 1 90 ? -15.620 5.270 28.331 1.00 91.56 90 ASP A O 1
ATOM 732 N N . ASP A 1 91 ? -13.785 4.483 29.370 1.00 91.44 91 ASP A N 1
ATOM 733 C CA . ASP A 1 91 ? -12.931 4.462 28.166 1.00 91.44 91 ASP A CA 1
ATOM 734 C C . ASP A 1 91 ? -13.521 3.563 27.067 1.00 91.44 91 ASP A C 1
ATOM 736 O O . ASP A 1 91 ? -13.490 3.889 25.878 1.00 91.44 91 ASP A O 1
ATOM 740 N N . ILE A 1 92 ? -14.072 2.409 27.463 1.00 89.62 92 ILE A N 1
ATOM 741 C CA . ILE A 1 92 ? -14.717 1.467 26.540 1.00 89.62 92 ILE A CA 1
ATOM 742 C C . ILE A 1 92 ? -15.995 2.087 25.963 1.00 89.62 92 ILE A C 1
ATOM 744 O O . ILE A 1 92 ? -16.210 2.032 24.751 1.00 89.62 92 ILE A O 1
ATOM 748 N N . SER A 1 93 ? -16.823 2.695 26.814 1.00 89.06 93 SER A N 1
ATOM 749 C CA . SER A 1 93 ? -18.066 3.358 26.410 1.00 89.06 93 SER A CA 1
ATOM 750 C C . SER A 1 93 ? -17.800 4.523 25.456 1.00 89.06 93 SER A C 1
ATOM 752 O O . SER A 1 93 ? -18.426 4.621 24.399 1.00 89.06 93 SER A O 1
ATOM 754 N N . GLU A 1 94 ? -16.827 5.377 25.771 1.00 90.06 94 GLU A N 1
ATOM 755 C CA . GLU A 1 94 ? -16.412 6.485 24.911 1.00 90.06 94 GLU A CA 1
ATOM 756 C C . GLU A 1 94 ? -15.898 5.976 23.557 1.00 90.06 94 GLU A C 1
ATOM 758 O O . GLU A 1 94 ? -16.337 6.449 22.503 1.00 90.06 94 GLU A O 1
ATOM 763 N N . GLY A 1 95 ? -15.046 4.946 23.571 1.00 88.44 95 GLY A N 1
ATOM 764 C CA . GLY A 1 95 ? -14.535 4.306 22.362 1.00 88.44 95 GLY A CA 1
ATOM 765 C C . GLY A 1 95 ? -15.654 3.775 21.464 1.00 88.44 95 GLY A C 1
ATOM 766 O O . GLY A 1 95 ? -15.679 4.088 20.271 1.00 88.44 95 GLY A O 1
ATOM 767 N N . LEU A 1 96 ? -16.617 3.042 22.031 1.00 87.88 96 LEU A N 1
ATOM 768 C CA . LEU A 1 96 ? -17.766 2.504 21.295 1.00 87.88 96 LEU A CA 1
ATOM 769 C C . LEU A 1 96 ? -18.687 3.607 20.752 1.00 87.88 96 LEU A C 1
ATOM 771 O O . LEU A 1 96 ? -19.145 3.512 19.612 1.00 87.88 96 LEU A O 1
ATOM 775 N N . ASN A 1 97 ? -18.921 4.672 21.522 1.00 86.69 97 ASN A N 1
ATOM 776 C CA . ASN A 1 97 ? -19.755 5.804 21.103 1.00 86.69 97 ASN A CA 1
ATOM 777 C C . ASN A 1 97 ? -19.106 6.656 20.004 1.00 86.69 97 ASN A C 1
ATOM 779 O O . ASN A 1 97 ? -19.814 7.267 19.201 1.00 86.69 97 ASN A O 1
ATOM 783 N N . SER A 1 98 ? -17.772 6.673 19.932 1.00 86.19 98 SER A N 1
ATOM 784 C CA . SER A 1 98 ? -17.025 7.365 18.875 1.00 86.19 98 SER A CA 1
ATOM 785 C C . SER A 1 98 ? -17.058 6.644 17.517 1.00 86.19 98 SER A C 1
ATOM 787 O O . SER A 1 98 ? -16.725 7.243 16.488 1.00 86.19 98 SER A O 1
ATOM 789 N N . LEU A 1 99 ? -17.464 5.366 17.480 1.00 82.12 99 LEU A N 1
ATOM 790 C CA . LEU A 1 99 ? -17.506 4.584 16.247 1.00 82.12 99 LEU A CA 1
ATOM 791 C C . LEU A 1 99 ? -18.561 5.137 15.284 1.00 82.12 99 LEU A C 1
ATOM 793 O O . LEU A 1 99 ? -19.737 5.286 15.609 1.00 82.12 99 LEU A O 1
ATOM 797 N N . SER A 1 100 ? -18.155 5.366 14.036 1.00 77.25 100 SER A N 1
ATOM 798 C CA . SER A 1 100 ? -19.100 5.643 12.955 1.00 77.25 100 SER A CA 1
ATOM 799 C C . SER A 1 100 ? -19.668 4.338 12.396 1.00 77.25 100 SER A C 1
ATOM 801 O O . SER A 1 100 ? -18.960 3.333 12.277 1.00 77.25 100 SER A O 1
ATOM 803 N N . LYS A 1 101 ? -20.945 4.353 11.997 1.00 70.69 101 LYS A N 1
ATOM 804 C CA . LYS A 1 101 ? -21.578 3.248 11.268 1.00 70.69 101 LYS A CA 1
ATOM 805 C C . LYS A 1 101 ? -21.020 3.199 9.843 1.00 70.69 101 LYS A C 1
ATOM 807 O O . LYS A 1 101 ? -21.640 3.688 8.903 1.00 70.69 101 LYS A O 1
ATOM 812 N N . SER A 1 102 ? -19.808 2.677 9.703 1.00 71.50 102 SER A N 1
ATOM 813 C CA . SER A 1 102 ? -19.182 2.426 8.411 1.00 71.50 102 SER A CA 1
ATOM 814 C C . SER A 1 102 ? -19.283 0.941 8.079 1.00 71.50 102 SER A C 1
ATOM 816 O O . SER A 1 102 ? -19.053 0.094 8.935 1.00 71.50 102 SER A O 1
ATOM 818 N N . ASP A 1 103 ? -19.574 0.614 6.823 1.00 66.62 103 ASP A N 1
ATOM 819 C CA . ASP A 1 103 ? -19.558 -0.772 6.332 1.00 66.62 103 ASP A CA 1
ATOM 820 C C . ASP A 1 103 ? -18.141 -1.223 5.930 1.00 66.62 103 ASP A C 1
ATOM 822 O O . ASP A 1 103 ? -17.952 -2.170 5.161 1.00 66.62 103 ASP A O 1
ATOM 826 N N . SER A 1 104 ? -17.119 -0.509 6.407 1.00 64.75 104 SER A N 1
ATOM 827 C CA . SER A 1 104 ? -15.735 -0.812 6.074 1.00 64.75 104 SER A CA 1
ATOM 828 C C . SER A 1 104 ? -15.284 -2.079 6.800 1.00 64.75 104 SER A C 1
ATOM 830 O O . SER A 1 104 ? -15.488 -2.247 8.002 1.00 64.75 104 SER A O 1
ATOM 832 N N . LYS A 1 105 ? -14.685 -3.001 6.044 1.00 59.25 105 LYS A N 1
ATOM 833 C CA . LYS A 1 105 ? -13.997 -4.161 6.607 1.00 59.25 105 LYS A CA 1
ATOM 834 C C . LYS A 1 105 ? -12.585 -3.740 6.981 1.00 59.25 105 LYS A C 1
ATOM 836 O O . LYS A 1 105 ? -11.817 -3.311 6.119 1.00 59.25 105 LYS A O 1
ATOM 841 N N . VAL A 1 106 ? -12.274 -3.853 8.263 1.00 66.38 106 VAL A N 1
ATOM 842 C CA . VAL A 1 106 ? -10.934 -3.634 8.810 1.00 66.38 106 VAL A CA 1
ATOM 843 C C . VAL A 1 106 ? -10.074 -4.877 8.486 1.00 66.38 106 VAL A C 1
ATOM 845 O O . VAL A 1 106 ? -10.635 -5.947 8.223 1.00 66.38 106 VAL A O 1
ATOM 848 N N . PRO A 1 107 ? -8.728 -4.776 8.418 1.00 68.19 107 PRO A N 1
ATOM 849 C CA . PRO A 1 107 ? -7.858 -5.897 8.032 1.00 68.19 107 PRO A CA 1
ATOM 850 C C . PRO A 1 107 ? -7.972 -7.154 8.907 1.00 68.19 107 PRO A C 1
ATOM 852 O O . PRO A 1 107 ? -7.551 -8.225 8.479 1.00 68.19 107 PRO A O 1
ATOM 855 N N . ASP A 1 108 ? -8.538 -7.029 10.107 1.00 77.00 108 ASP A N 1
ATOM 856 C CA . ASP A 1 108 ? -8.804 -8.123 11.046 1.00 77.00 108 ASP A CA 1
ATOM 857 C C . ASP A 1 108 ? -10.073 -8.935 10.710 1.00 77.00 108 ASP A C 1
ATOM 859 O O . ASP A 1 108 ? -10.321 -9.976 11.317 1.00 77.00 108 ASP A O 1
ATOM 863 N N . GLY A 1 109 ? -10.871 -8.494 9.731 1.00 76.62 109 GLY A N 1
ATOM 864 C CA . GLY A 1 109 ? -12.100 -9.162 9.308 1.00 76.62 109 GLY A CA 1
ATOM 865 C C . GLY A 1 109 ? -13.306 -8.925 10.221 1.00 76.62 109 GLY A C 1
ATOM 866 O O . GLY A 1 109 ? -14.382 -9.460 9.935 1.00 76.62 109 GLY A O 1
ATOM 867 N N . ILE A 1 110 ? -13.175 -8.111 11.273 1.00 78.44 110 ILE A N 1
ATOM 868 C CA . ILE A 1 110 ? -14.285 -7.763 12.161 1.00 78.44 110 ILE A CA 1
ATOM 869 C C . ILE A 1 110 ? -15.098 -6.644 11.506 1.00 78.44 110 ILE A C 1
ATOM 871 O O . ILE A 1 110 ? -14.582 -5.603 11.098 1.00 78.44 110 ILE A O 1
ATOM 875 N N . ALA A 1 111 ? -16.403 -6.868 11.367 1.00 77.44 111 ALA A N 1
ATOM 876 C CA . ALA A 1 111 ? -17.289 -5.881 10.775 1.00 77.44 111 ALA A CA 1
ATOM 877 C C . ALA A 1 111 ? -17.556 -4.750 11.781 1.00 77.44 111 ALA A C 1
ATOM 879 O O . ALA A 1 111 ? -18.077 -4.998 12.869 1.00 77.44 111 ALA A O 1
ATOM 880 N N . ALA A 1 112 ? -17.273 -3.504 11.398 1.00 76.75 112 ALA A N 1
ATOM 881 C CA . ALA A 1 112 ? -17.552 -2.327 12.224 1.00 76.75 112 ALA A CA 1
ATOM 882 C C . ALA A 1 112 ? -19.015 -2.230 12.731 1.00 76.75 112 ALA A C 1
ATOM 884 O O . ALA A 1 112 ? -19.206 -1.827 13.881 1.00 76.75 112 ALA A O 1
ATOM 885 N N . PRO A 1 113 ? -20.052 -2.671 11.982 1.00 80.38 113 PRO A N 1
ATOM 886 C CA . PRO A 1 113 ? -21.420 -2.722 12.499 1.00 80.38 113 PRO A CA 1
ATOM 887 C C . PRO A 1 113 ? -21.624 -3.646 13.709 1.00 80.38 113 PRO A C 1
ATOM 889 O O . PRO A 1 113 ? -22.513 -3.373 14.510 1.00 80.38 113 PRO A O 1
ATOM 892 N N . LEU A 1 114 ? -20.827 -4.713 13.861 1.00 82.00 114 LEU A N 1
ATOM 893 C CA . LEU A 1 114 ? -20.920 -5.614 15.019 1.00 82.00 114 LEU A CA 1
ATOM 894 C C . LEU A 1 114 ? -20.441 -4.914 16.291 1.00 82.00 114 LEU A C 1
ATOM 896 O O . LEU A 1 114 ? -21.144 -4.918 17.294 1.00 82.00 114 LEU A O 1
ATOM 900 N N . LEU A 1 115 ? -19.284 -4.249 16.229 1.00 82.38 115 LEU A N 1
ATOM 901 C CA . LEU A 1 115 ? -18.760 -3.468 17.355 1.00 82.38 115 LEU A CA 1
ATOM 902 C C . LEU A 1 115 ? -19.691 -2.306 17.711 1.00 82.38 115 LEU A C 1
ATOM 904 O O . LEU A 1 115 ? -19.910 -2.024 18.883 1.00 82.38 115 LEU A O 1
ATOM 908 N N . PHE A 1 116 ? -20.304 -1.675 16.707 1.00 82.88 116 PHE A N 1
ATOM 909 C CA . PHE A 1 116 ? -21.279 -0.610 16.924 1.00 82.88 116 PHE A CA 1
ATOM 910 C C . PHE A 1 116 ? -22.520 -1.081 17.701 1.00 82.88 116 PHE A C 1
ATOM 912 O O . PHE A 1 116 ? -23.094 -0.299 18.450 1.00 82.88 116 PHE A O 1
A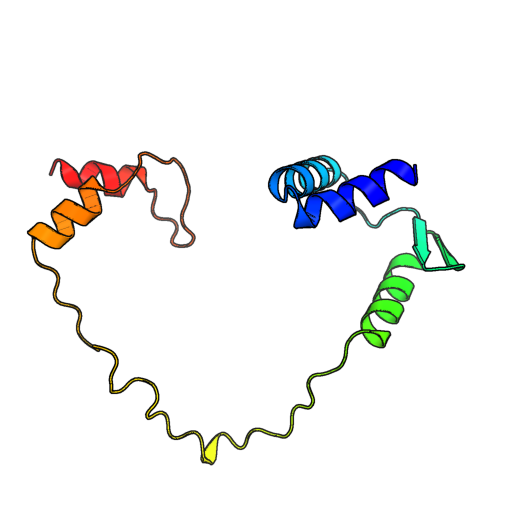TOM 919 N N . GLN A 1 117 ? -22.941 -2.343 17.565 1.00 83.62 117 GLN A N 1
ATOM 920 C CA . GLN A 1 117 ? -24.066 -2.892 18.338 1.00 83.62 117 GLN A CA 1
ATOM 921 C C . GLN A 1 117 ? -23.717 -3.126 19.813 1.00 83.62 117 GLN A C 1
ATOM 923 O O . GLN A 1 117 ? -24.606 -3.062 20.657 1.00 83.62 117 GLN A O 1
ATOM 928 N N . CYS A 1 118 ? -22.441 -3.337 20.142 1.00 82.12 118 CYS A N 1
ATOM 929 C CA . CYS A 1 118 ? -21.996 -3.562 21.518 1.00 82.12 118 CYS A CA 1
ATOM 930 C C . CYS A 1 118 ? -22.171 -2.343 22.436 1.00 82.12 118 CYS A C 1
ATOM 932 O O . CYS A 1 118 ? -22.047 -2.492 23.643 1.00 82.12 118 CYS A O 1
ATOM 934 N N . ARG A 1 119 ? -22.466 -1.152 21.896 1.00 81.88 119 ARG A N 1
ATOM 935 C CA . ARG A 1 119 ? -22.760 0.044 22.704 1.00 81.88 119 ARG A CA 1
ATOM 936 C C . ARG A 1 119 ? -24.120 -0.016 23.419 1.00 81.88 119 ARG A C 1
ATOM 938 O O . ARG A 1 119 ? -24.331 0.729 24.364 1.00 81.88 119 ARG A O 1
ATOM 945 N N . GLU A 1 120 ? -25.056 -0.823 22.907 1.00 70.88 120 GLU A N 1
ATOM 946 C CA . GLU A 1 120 ? -26.441 -0.925 23.407 1.00 70.88 120 GLU A CA 1
ATOM 947 C C . GLU A 1 120 ? -26.658 -2.172 24.292 1.00 70.88 120 GLU A C 1
ATOM 949 O O . GLU A 1 120 ? -27.793 -2.450 24.679 1.00 70.88 120 GLU A O 1
ATOM 954 N N . ALA A 1 121 ? -25.605 -2.962 24.535 1.00 60.53 121 ALA A N 1
ATOM 955 C CA . ALA A 1 121 ? -25.636 -4.200 25.319 1.00 60.53 121 ALA A CA 1
ATOM 956 C C . ALA A 1 121 ? -25.249 -3.940 26.779 1.00 60.53 121 ALA A C 1
ATOM 958 O O . ALA A 1 121 ? -25.877 -4.569 27.660 1.00 60.53 121 ALA A O 1
#

Secondary structure (DSSP, 8-state):
-HHHHHHHHHHHHH-HHHHHHHHHHHTT--S--SEEEETTEEEETTTHHHHHHHHHHHH----------GGG----TTTTS-S-----HHHHHHHHHH-----PBPTT--BHHHHHHGGG-

pLDDT: mean 74.79, std 11.62, range [37.78, 92.0]